Protein AF-A1WLW3-F1 (afdb_monomer)

Organism: Verminephrobacter eiseniae (strain EF01-2) (NCBI:txid391735)

InterPro domains:
  IPR007460 Ribonuclease toxin, BrnT, of type II toxin-antitoxin system [PF04365] (5-83)
  IPR038573 Ribonuclease toxin BrnT superfamily [G3DSA:3.10.450.530] (1-85)

pLDDT: mean 75.45, std 17.63, range [37.5, 91.19]

Solvent-accessible surface area (backbone atoms only — not comparable to full-atom values): 7042 Å² total; per-residue (Å²): 129,47,82,44,67,55,68,70,56,37,54,47,32,28,71,76,49,72,32,46,60,70,55,49,53,44,20,75,74,31,90,66,40,44,77,44,76,56,72,88,57,93,73,87,62,73,37,38,31,37,39,15,59,34,100,89,45,48,33,34,32,35,31,33,70,46,98,84,60,37,35,36,54,74,50,42,34,70,42,50,74,66,53,43,51,49,48,51,57,75,55,49,64,78,72,72,78,74,95,77,79,91,75,86,80,90,79,89,84,90,81,90,82,90,131

Nearest PDB structures (foldseek):
  7vd7-assembly1_A  TM=9.148E-01  e=1.358E-09  Salmonella enterica subsp. enterica serovar Typhimurium
  5w5y-assembly1_O  TM=5.604E-01  e=2.580E+00  Saccharomyces cerevisiae S288C
  1cl3-assembly1_A  TM=5.103E-01  e=2.280E+00  Homo sapiens
  6eu4-assembly1_C  TM=2.333E-01  e=6.950E+00  Acinetobacter phage vB_AbaP_AS12

Radius of gyration: 24.34 Å; Cα contacts (8 Å, |Δi|>4): 172; chains: 1; bounding box: 77×60×36 Å

Mean predicted aligned error: 12.03 Å

Secondary structure (DSSP, 8-state):
-EEEE-HHHHHHHHHHHS--HHHHHHGGG-TT-EEEE--SS--SS-EEEEEEEETTEEEEEEEEEETTTEEEEEEEEEPPHHHHHHHHHHT------------------------

Structure (mmCIF, N/CA/C/O backbone):
data_AF-A1WLW3-F1
#
_entry.id   AF-A1WLW3-F1
#
loop_
_atom_site.group_PDB
_atom_site.id
_atom_site.type_symbol
_atom_site.label_atom_id
_atom_site.label_alt_id
_atom_site.label_comp_id
_atom_site.label_asym_id
_atom_site.label_entity_id
_atom_site.label_seq_id
_atom_site.pdbx_PDB_ins_code
_atom_site.Cartn_x
_atom_site.Cartn_y
_atom_site.Cartn_z
_atom_site.occupancy
_atom_site.B_iso_or_equiv
_atom_site.auth_seq_id
_atom_site.auth_comp_id
_atom_site.auth_asym_id
_atom_site.auth_atom_id
_atom_site.pdbx_PDB_model_num
ATOM 1 N N . MET A 1 1 ? -7.451 -10.103 10.033 1.00 69.94 1 MET A N 1
ATOM 2 C CA . MET A 1 1 ? -7.122 -8.785 9.459 1.00 69.94 1 MET A CA 1
ATOM 3 C C . MET A 1 1 ? -8.416 -8.245 8.900 1.00 69.94 1 MET A C 1
ATOM 5 O O . MET A 1 1 ? -8.995 -8.903 8.045 1.00 69.94 1 MET A O 1
ATOM 9 N N . GLU A 1 2 ? -8.922 -7.155 9.463 1.00 82.69 2 GLU A N 1
ATOM 10 C CA . GLU A 1 2 ? -10.152 -6.524 8.985 1.00 82.69 2 GLU A CA 1
ATOM 11 C C . GLU A 1 2 ? -9.760 -5.341 8.107 1.00 82.69 2 GLU A C 1
ATOM 13 O O . GLU A 1 2 ? -8.951 -4.516 8.528 1.00 82.69 2 GLU A O 1
ATOM 18 N N . LEU A 1 3 ? -10.261 -5.302 6.875 1.00 86.44 3 LEU A N 1
ATOM 19 C CA . LEU A 1 3 ? -9.953 -4.241 5.924 1.00 86.44 3 LEU A CA 1
ATOM 20 C C . LEU A 1 3 ? -11.184 -3.352 5.777 1.00 86.44 3 LEU A C 1
ATOM 22 O O . LEU A 1 3 ? -12.253 -3.820 5.393 1.00 86.44 3 LEU A O 1
ATOM 26 N N . GLU A 1 4 ? -11.020 -2.072 6.084 1.00 88.75 4 GLU A N 1
ATOM 27 C CA . GLU A 1 4 ? -12.056 -1.055 5.950 1.00 88.75 4 GLU A CA 1
ATOM 28 C C . GLU A 1 4 ? -11.640 -0.046 4.881 1.00 88.75 4 GLU A C 1
ATOM 30 O O . GLU A 1 4 ? -10.490 0.389 4.804 1.00 88.75 4 GLU A O 1
ATOM 35 N N . TRP A 1 5 ? -12.584 0.386 4.059 1.00 89.94 5 TRP A N 1
ATOM 36 C CA . TRP A 1 5 ? -12.370 1.511 3.166 1.00 89.94 5 TRP A CA 1
ATOM 37 C C . TRP A 1 5 ? -13.675 2.238 2.893 1.00 89.94 5 TRP A C 1
ATOM 39 O O . TRP A 1 5 ? -14.765 1.678 2.976 1.00 89.94 5 TRP A O 1
ATOM 49 N N . ASP A 1 6 ? -13.556 3.516 2.550 1.00 88.00 6 ASP A N 1
ATOM 50 C CA . ASP A 1 6 ? -14.702 4.299 2.115 1.00 88.00 6 ASP A CA 1
ATOM 51 C C . ASP A 1 6 ? -15.030 3.952 0.657 1.00 88.00 6 ASP A C 1
ATOM 53 O O . ASP A 1 6 ? -14.174 4.081 -0.220 1.00 88.00 6 ASP A O 1
ATOM 57 N N . ALA A 1 7 ? -16.258 3.503 0.388 1.00 87.50 7 ALA A N 1
ATOM 58 C CA . ALA A 1 7 ? -16.680 3.101 -0.955 1.00 87.50 7 ALA A CA 1
ATOM 59 C C . ALA A 1 7 ? -16.628 4.264 -1.965 1.00 87.50 7 ALA A C 1
ATOM 61 O O . ALA A 1 7 ? -16.298 4.054 -3.133 1.00 87.50 7 ALA A O 1
ATOM 62 N N . GLY A 1 8 ? -16.884 5.498 -1.516 1.00 89.00 8 GLY A N 1
ATOM 63 C CA . GLY A 1 8 ? -16.752 6.697 -2.343 1.00 89.00 8 GLY A CA 1
ATOM 64 C C . GLY A 1 8 ? -15.298 6.958 -2.734 1.00 89.00 8 GLY A C 1
ATOM 65 O O . GLY A 1 8 ? -15.003 7.214 -3.902 1.00 89.00 8 GLY A O 1
ATOM 66 N N . LYS A 1 9 ? -14.365 6.814 -1.786 1.00 86.31 9 LYS A N 1
ATOM 67 C CA . LYS A 1 9 ? -12.925 6.873 -2.070 1.00 86.31 9 LYS A CA 1
ATOM 68 C C . LYS A 1 9 ? -12.460 5.722 -2.945 1.00 86.31 9 LYS A C 1
ATOM 70 O O . LYS A 1 9 ? -11.645 5.967 -3.822 1.00 86.31 9 LYS A O 1
ATOM 75 N N . ALA A 1 10 ? -12.967 4.509 -2.743 1.00 88.12 10 ALA A N 1
ATOM 76 C CA . ALA A 1 10 ? -12.610 3.353 -3.559 1.00 88.12 10 ALA A CA 1
ATOM 77 C C . ALA A 1 10 ? -12.975 3.587 -5.030 1.00 88.12 10 ALA A C 1
ATOM 79 O O . ALA A 1 10 ? -12.133 3.427 -5.913 1.00 88.12 10 ALA A O 1
ATOM 80 N N . ALA A 1 11 ? -14.202 4.054 -5.285 1.00 88.62 11 ALA A N 1
ATOM 81 C CA . ALA A 1 11 ? -14.661 4.391 -6.628 1.00 88.62 11 ALA A CA 1
ATOM 82 C C . ALA A 1 11 ? -13.836 5.529 -7.244 1.00 88.62 11 ALA A C 1
ATOM 84 O O . ALA A 1 11 ? -13.438 5.451 -8.407 1.00 88.62 11 ALA A O 1
ATOM 85 N N . ARG A 1 12 ? -13.527 6.570 -6.459 1.00 89.38 12 ARG A N 1
ATOM 86 C CA . ARG A 1 12 ? -12.720 7.695 -6.940 1.00 89.38 12 ARG A CA 1
ATOM 87 C C . ARG A 1 12 ? -11.280 7.282 -7.237 1.00 89.38 12 ARG A C 1
ATOM 89 O O . ARG A 1 12 ? -10.772 7.603 -8.298 1.00 89.38 12 ARG A O 1
ATOM 96 N N . ASN A 1 13 ? -10.663 6.490 -6.368 1.00 89.00 13 ASN A N 1
ATOM 97 C CA . ASN A 1 13 ? -9.319 5.953 -6.555 1.00 89.00 13 ASN A CA 1
ATOM 98 C C . ASN A 1 13 ? -9.234 5.060 -7.801 1.00 89.00 13 ASN A C 1
ATOM 100 O O . ASN A 1 13 ? -8.283 5.159 -8.573 1.00 89.00 13 ASN A O 1
ATOM 104 N N . LEU A 1 14 ? -10.249 4.225 -8.033 1.00 88.31 14 LEU A N 1
ATOM 105 C CA . LEU A 1 14 ? -10.336 3.420 -9.246 1.00 88.31 14 LEU A CA 1
ATOM 106 C C . LEU A 1 14 ? -10.442 4.301 -10.497 1.00 88.31 14 LEU A C 1
ATOM 108 O O . LEU A 1 14 ? -9.800 4.007 -11.500 1.00 88.31 14 LEU A O 1
ATOM 112 N N . ASN A 1 15 ? -11.198 5.397 -10.436 1.00 89.06 15 ASN A N 1
ATOM 113 C CA . ASN A 1 15 ? -11.334 6.328 -11.553 1.00 89.06 15 ASN A CA 1
ATOM 114 C C . ASN A 1 15 ? -10.053 7.148 -11.810 1.00 89.06 15 ASN A C 1
ATOM 116 O O . ASN A 1 15 ? -9.628 7.271 -12.954 1.00 89.06 15 ASN A O 1
ATOM 120 N N . GLU A 1 16 ? -9.417 7.662 -10.755 1.00 87.38 16 GLU A N 1
ATOM 121 C CA . GLU A 1 16 ? -8.233 8.528 -10.836 1.00 87.38 16 GLU A CA 1
ATOM 122 C C . GLU A 1 16 ? -6.940 7.743 -11.116 1.00 87.38 16 GLU A C 1
ATOM 124 O O . GLU A 1 16 ? -6.063 8.208 -11.845 1.00 87.38 16 GLU A O 1
ATOM 129 N N . HIS A 1 17 ? -6.796 6.550 -10.535 1.00 83.31 17 HIS A N 1
ATOM 130 C CA . HIS A 1 17 ? -5.545 5.785 -10.546 1.00 83.31 17 HIS A CA 1
ATOM 131 C C . HIS A 1 17 ? -5.649 4.423 -11.240 1.00 83.31 17 HIS A C 1
ATOM 133 O O . HIS A 1 17 ? -4.618 3.797 -11.506 1.00 83.31 17 HIS A O 1
ATOM 139 N N . GLY A 1 18 ? -6.860 3.953 -11.556 1.00 84.38 18 GLY A N 1
ATOM 140 C CA . GLY A 1 18 ? -7.067 2.653 -12.197 1.00 84.38 18 GLY A CA 1
ATOM 141 C C . GLY A 1 18 ? -6.690 1.474 -11.303 1.00 84.38 18 GLY A C 1
ATOM 142 O O . GLY A 1 18 ? -6.226 0.458 -11.814 1.00 84.38 18 GLY A O 1
ATOM 143 N N . VAL A 1 19 ? -6.805 1.635 -9.981 1.00 86.44 19 VAL A N 1
ATOM 144 C CA . VAL A 1 19 ? -6.500 0.603 -8.981 1.00 86.44 19 VAL A CA 1
ATOM 145 C C . VAL A 1 19 ? -7.684 0.487 -8.033 1.00 86.44 19 VAL A C 1
ATOM 147 O O . VAL A 1 19 ? -8.087 1.485 -7.427 1.00 86.44 19 VAL A O 1
ATOM 150 N N . SER A 1 20 ? -8.243 -0.716 -7.904 1.00 88.06 20 SER A N 1
ATOM 151 C CA . SER A 1 20 ? -9.286 -0.974 -6.917 1.00 88.06 20 SER A CA 1
ATOM 152 C C . SER A 1 20 ? -8.663 -1.205 -5.539 1.00 88.06 20 SER A C 1
ATOM 154 O O . SER A 1 20 ? -7.515 -1.635 -5.412 1.00 88.06 20 SER A O 1
ATOM 156 N N . PHE A 1 21 ? -9.410 -0.914 -4.477 1.00 88.00 21 PHE A N 1
ATOM 157 C CA . PHE A 1 21 ? -8.956 -1.249 -3.125 1.00 88.00 21 PHE A CA 1
ATOM 158 C C . PHE A 1 21 ? -8.934 -2.758 -2.864 1.00 88.00 21 PHE A C 1
ATOM 160 O O . PHE A 1 21 ? -8.174 -3.213 -2.016 1.00 88.00 21 PHE A O 1
ATOM 167 N N . GLU A 1 22 ? -9.686 -3.533 -3.641 1.00 87.44 22 GLU A N 1
ATOM 168 C CA . GLU A 1 22 ? -9.617 -4.994 -3.641 1.00 87.44 22 GLU A CA 1
ATOM 169 C C . GLU A 1 22 ? -8.266 -5.475 -4.193 1.00 87.44 22 GLU A C 1
ATOM 171 O O . GLU A 1 22 ? -7.589 -6.268 -3.542 1.00 87.44 22 GLU A O 1
ATOM 176 N N . ASP A 1 23 ? -7.800 -4.913 -5.316 1.00 87.44 23 ASP A N 1
ATOM 177 C CA . ASP A 1 23 ? -6.450 -5.171 -5.846 1.00 87.44 23 ASP A CA 1
ATOM 178 C C . ASP A 1 23 ? -5.373 -4.720 -4.858 1.00 87.44 23 ASP A C 1
ATOM 180 O O . ASP A 1 23 ? -4.369 -5.397 -4.638 1.00 87.44 23 ASP A O 1
ATOM 184 N N . ALA A 1 24 ? -5.584 -3.552 -4.248 1.00 87.50 24 ALA A N 1
ATOM 185 C CA . ALA A 1 24 ? -4.690 -3.020 -3.236 1.00 87.50 24 ALA A CA 1
ATOM 186 C C . ALA A 1 24 ? -4.610 -3.948 -2.020 1.00 87.50 24 ALA A C 1
ATOM 188 O O . ALA A 1 24 ? -3.547 -4.058 -1.429 1.00 87.50 24 ALA A O 1
ATOM 189 N N . ALA A 1 25 ? -5.686 -4.653 -1.660 1.00 88.88 25 ALA A N 1
ATOM 190 C CA . ALA A 1 25 ? -5.665 -5.622 -0.573 1.00 88.88 25 ALA A CA 1
ATOM 191 C C . ALA A 1 25 ? -4.777 -6.840 -0.889 1.00 88.88 25 ALA A C 1
ATOM 193 O O . ALA A 1 25 ? -4.201 -7.440 0.020 1.00 88.88 25 ALA A O 1
ATOM 194 N N . LEU A 1 26 ? -4.609 -7.191 -2.168 1.00 88.12 26 LEU A N 1
ATOM 195 C CA . LEU A 1 26 ? -3.772 -8.322 -2.576 1.00 88.12 26 LEU A CA 1
ATOM 196 C C . LEU A 1 26 ? -2.292 -8.113 -2.248 1.00 88.12 26 LEU A C 1
ATOM 198 O O . LEU A 1 26 ? -1.594 -9.088 -1.982 1.00 88.12 26 LEU A O 1
ATOM 202 N N . VAL A 1 27 ? -1.818 -6.864 -2.178 1.00 88.25 27 VAL A N 1
ATOM 203 C CA . VAL A 1 27 ? -0.419 -6.577 -1.809 1.00 88.25 27 VAL A CA 1
ATOM 204 C C . VAL A 1 27 ? -0.079 -7.055 -0.397 1.00 88.25 27 VAL A C 1
ATOM 206 O O . VAL A 1 27 ? 1.075 -7.354 -0.117 1.00 88.25 27 VAL A O 1
ATOM 209 N N . PHE A 1 28 ? -1.067 -7.162 0.498 1.00 85.69 28 PHE A N 1
ATOM 210 C CA . PHE A 1 28 ? -0.846 -7.669 1.853 1.00 85.69 28 PHE A CA 1
ATOM 211 C C . PHE A 1 28 ? -0.574 -9.178 1.865 1.00 85.69 28 PHE A C 1
ATOM 213 O O . PHE A 1 28 ? 0.073 -9.672 2.787 1.00 85.69 28 PHE A O 1
ATOM 220 N N . TYR A 1 29 ? -1.016 -9.900 0.831 1.00 84.69 29 TYR A N 1
ATOM 221 C CA . TYR A 1 29 ? -0.745 -11.327 0.649 1.00 84.69 29 TYR A CA 1
ATOM 222 C C . TYR A 1 29 ? 0.597 -11.591 -0.045 1.00 84.69 29 TYR A C 1
ATOM 224 O O . TYR A 1 29 ? 1.061 -12.730 -0.050 1.00 84.69 29 TYR A O 1
ATOM 232 N N . ASP A 1 30 ? 1.238 -10.560 -0.602 1.00 82.75 30 ASP A N 1
ATOM 233 C CA . ASP A 1 30 ? 2.564 -10.677 -1.199 1.00 82.75 30 ASP A CA 1
ATOM 234 C C . ASP A 1 30 ? 3.633 -10.824 -0.094 1.00 82.75 30 ASP A C 1
ATOM 236 O O . ASP A 1 30 ? 3.769 -9.937 0.758 1.00 82.75 30 ASP A O 1
ATOM 240 N N . PRO A 1 31 ? 4.416 -11.922 -0.075 1.00 80.00 31 PRO A N 1
ATOM 241 C CA . PRO A 1 31 ? 5.490 -12.106 0.903 1.00 80.00 31 PRO A CA 1
ATOM 242 C C . PRO A 1 31 ? 6.663 -11.148 0.663 1.00 80.00 31 PRO A C 1
ATOM 244 O O . PRO A 1 31 ? 7.447 -10.903 1.576 1.00 80.00 31 PRO A O 1
ATOM 247 N N . GLY A 1 32 ? 6.779 -10.608 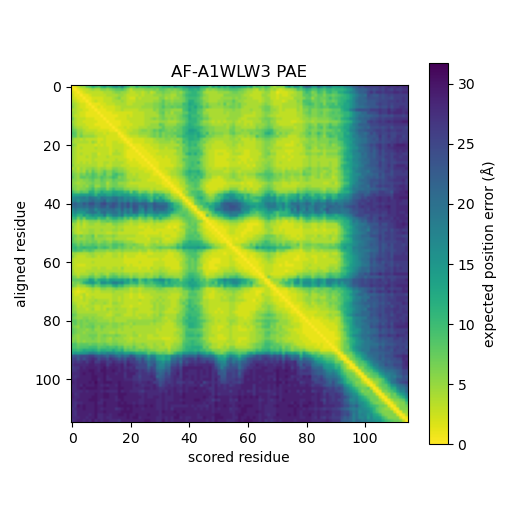-0.553 1.00 82.00 32 GLY A N 1
ATOM 248 C CA . GLY A 1 32 ? 7.793 -9.635 -0.942 1.00 82.00 32 GLY A CA 1
ATOM 249 C C . GLY A 1 32 ? 7.424 -8.182 -0.654 1.00 82.00 32 GLY A C 1
ATOM 250 O O . GLY A 1 32 ? 8.156 -7.274 -1.059 1.00 82.00 32 GLY A O 1
ATOM 251 N N . ARG A 1 33 ? 6.284 -7.919 -0.008 1.00 88.50 33 ARG A N 1
ATOM 252 C CA . ARG A 1 33 ? 5.831 -6.545 0.211 1.00 88.50 33 ARG A CA 1
ATOM 253 C C . ARG A 1 33 ? 6.827 -5.769 1.072 1.00 88.50 33 ARG A C 1
ATOM 255 O O . ARG A 1 33 ? 7.361 -6.268 2.060 1.00 88.50 33 ARG A O 1
ATOM 262 N N . ILE A 1 34 ? 7.044 -4.514 0.709 1.00 87.50 34 ILE A N 1
ATOM 263 C CA . ILE A 1 34 ? 7.820 -3.561 1.495 1.00 87.50 34 ILE A CA 1
ATOM 264 C C . ILE A 1 34 ? 6.832 -2.702 2.261 1.00 87.50 34 ILE A C 1
ATOM 266 O O . ILE A 1 34 ? 5.964 -2.081 1.657 1.00 87.50 34 ILE A O 1
ATOM 270 N N . GLU A 1 35 ? 6.975 -2.630 3.574 1.00 87.94 35 GLU A N 1
ATOM 271 C CA . GLU A 1 35 ? 6.177 -1.752 4.425 1.00 87.94 35 GLU A CA 1
ATOM 272 C C . GLU A 1 35 ? 7.050 -0.570 4.859 1.00 87.94 35 GLU A C 1
ATOM 274 O O . GLU A 1 35 ? 8.195 -0.745 5.274 1.00 87.94 35 GLU A O 1
ATOM 279 N N . ALA A 1 36 ? 6.533 0.643 4.707 1.00 82.81 36 ALA A N 1
ATOM 280 C CA . ALA A 1 36 ? 7.212 1.891 5.008 1.00 82.81 36 ALA A CA 1
ATOM 281 C C . ALA A 1 36 ? 6.287 2.772 5.850 1.00 82.81 36 ALA A C 1
ATOM 283 O O . ALA A 1 36 ? 5.140 3.006 5.482 1.00 82.81 36 ALA A O 1
ATOM 284 N N . CYS A 1 37 ? 6.781 3.274 6.979 1.00 76.44 37 CYS A N 1
ATOM 285 C CA . CYS A 1 37 ? 6.034 4.237 7.778 1.00 76.44 37 CYS A CA 1
ATOM 286 C C . CYS A 1 37 ? 6.127 5.618 7.111 1.00 76.44 37 CYS A C 1
ATOM 288 O O . CYS A 1 37 ? 7.226 6.153 6.942 1.00 76.44 37 CYS A O 1
ATOM 290 N N . ASP A 1 38 ? 4.985 6.182 6.711 1.00 67.69 38 ASP A N 1
ATOM 291 C CA . ASP A 1 38 ? 4.903 7.540 6.169 1.00 67.69 38 ASP A CA 1
ATOM 292 C C . ASP A 1 38 ? 4.699 8.520 7.331 1.00 67.69 38 ASP A C 1
ATOM 294 O O . ASP A 1 38 ? 3.639 9.113 7.520 1.00 67.69 38 ASP A O 1
ATOM 298 N N . GLY A 1 39 ? 5.733 8.636 8.167 1.00 58.41 39 GLY A N 1
ATOM 299 C CA . GLY A 1 39 ? 5.774 9.534 9.325 1.00 58.41 39 GLY A CA 1
ATOM 300 C C . GLY A 1 39 ? 6.139 10.974 8.961 1.00 58.41 39 GLY A C 1
ATOM 301 O O . GLY A 1 39 ? 6.697 11.687 9.790 1.00 58.41 39 GLY A O 1
ATOM 302 N N . ARG A 1 40 ? 5.919 11.399 7.707 1.00 55.78 40 ARG A N 1
ATOM 303 C CA . ARG A 1 40 ? 6.350 12.724 7.226 1.00 55.78 40 ARG A CA 1
ATOM 304 C C . ARG A 1 40 ? 5.618 13.887 7.884 1.00 55.78 40 ARG A C 1
ATOM 306 O O . ARG A 1 40 ? 6.111 15.008 7.810 1.00 55.78 40 ARG A O 1
ATOM 313 N N . GLU A 1 41 ? 4.485 13.637 8.525 1.00 49.53 41 GLU A N 1
ATOM 314 C CA . GLU A 1 41 ? 3.686 14.661 9.185 1.00 49.53 41 GLU A CA 1
ATOM 315 C C . GLU A 1 41 ? 3.025 14.088 10.440 1.00 49.53 41 GLU A C 1
ATOM 317 O O . GLU A 1 41 ? 2.464 12.989 10.417 1.00 49.53 41 GLU A O 1
ATOM 322 N N . ASP A 1 42 ? 3.090 14.849 11.534 1.00 50.62 42 ASP A N 1
ATOM 323 C CA . ASP A 1 42 ? 2.472 14.523 12.820 1.00 50.62 42 ASP A CA 1
ATOM 324 C C . ASP A 1 42 ? 0.950 14.735 12.717 1.00 50.62 42 ASP A C 1
ATOM 326 O O . ASP A 1 42 ? 0.382 15.728 13.162 1.00 50.62 42 ASP A O 1
ATOM 330 N N . TYR A 1 43 ? 0.276 13.822 12.016 1.00 54.75 43 TYR A N 1
ATOM 331 C CA . TYR A 1 43 ? -1.177 13.845 11.819 1.00 54.75 43 TYR A CA 1
ATOM 332 C C . TYR A 1 43 ? -1.954 13.278 13.023 1.00 54.75 43 TYR A C 1
ATOM 334 O O . TYR A 1 43 ? -3.173 13.139 12.948 1.00 54.75 43 TYR A O 1
ATOM 342 N N . GLY A 1 44 ? -1.271 12.920 14.116 1.00 58.06 44 GLY A N 1
ATOM 343 C CA . GLY A 1 44 ? -1.855 12.273 15.298 1.00 58.06 44 GLY A CA 1
ATOM 344 C C . GLY A 1 44 ? -2.192 10.781 15.133 1.00 58.06 44 GLY A C 1
ATOM 345 O O . GLY A 1 44 ? -2.577 10.142 16.110 1.00 58.06 44 GLY A O 1
ATOM 346 N N . GLU A 1 45 ? -2.029 10.210 13.933 1.00 64.50 45 GLU A N 1
ATOM 347 C CA . GLU A 1 45 ? -2.279 8.796 13.614 1.00 64.50 45 GLU A CA 1
ATOM 348 C C . GLU A 1 45 ? -1.134 8.223 12.756 1.00 64.50 45 GLU A C 1
ATOM 350 O O . GLU A 1 45 ? -0.738 8.840 11.764 1.00 64.50 45 GLU A O 1
ATOM 355 N N . ASP A 1 46 ? -0.636 7.025 13.092 1.00 73.69 46 ASP A N 1
ATOM 356 C CA . ASP A 1 46 ? 0.372 6.315 12.293 1.00 73.69 46 ASP A CA 1
ATOM 357 C C . ASP A 1 46 ? -0.180 5.954 10.901 1.00 73.69 46 ASP A C 1
ATOM 359 O O . ASP A 1 46 ? -1.138 5.176 10.752 1.00 73.69 46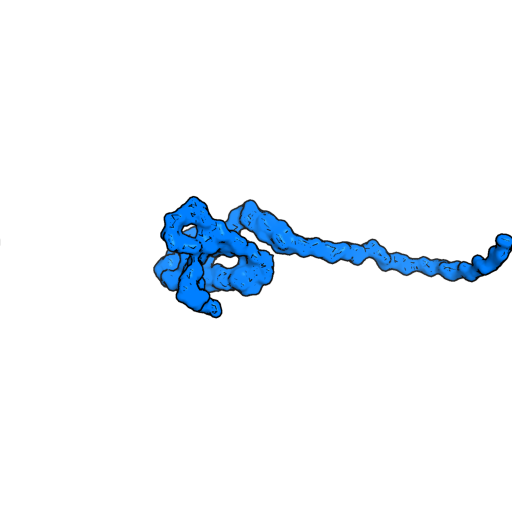 ASP A O 1
ATOM 363 N N . ARG A 1 47 ? 0.446 6.514 9.860 1.00 83.75 47 ARG A N 1
ATOM 364 C CA . ARG A 1 47 ? 0.183 6.176 8.458 1.00 83.75 47 ARG A CA 1
ATOM 365 C C . ARG A 1 47 ? 1.259 5.241 7.937 1.00 83.75 47 ARG A C 1
ATOM 367 O O . ARG A 1 47 ? 2.455 5.507 8.021 1.00 83.75 47 ARG A O 1
ATOM 374 N N . TRP A 1 48 ? 0.800 4.159 7.339 1.00 87.00 48 TRP A N 1
ATOM 375 C CA . TRP A 1 48 ? 1.634 3.121 6.773 1.00 87.00 48 TRP A CA 1
ATOM 376 C C . TRP A 1 48 ? 1.440 3.097 5.267 1.00 87.00 48 TRP A C 1
ATOM 378 O O . TRP A 1 48 ? 0.329 3.212 4.754 1.00 87.00 48 TRP A O 1
ATOM 388 N N . ALA A 1 49 ? 2.532 2.936 4.546 1.00 89.19 49 ALA A N 1
ATOM 389 C CA . ALA A 1 49 ? 2.532 2.669 3.129 1.00 89.19 49 ALA A CA 1
ATOM 390 C C . ALA A 1 49 ? 3.089 1.271 2.891 1.00 89.19 49 ALA A C 1
ATOM 392 O O . ALA A 1 49 ? 4.052 0.853 3.528 1.00 89.19 49 ALA A O 1
ATOM 393 N N . THR A 1 50 ? 2.511 0.540 1.951 1.00 89.94 50 THR A N 1
ATOM 394 C CA . THR A 1 50 ? 3.048 -0.736 1.502 1.00 89.94 50 THR A CA 1
ATOM 395 C C . THR A 1 50 ? 3.210 -0.750 -0.007 1.00 89.94 50 THR A C 1
ATOM 397 O O . THR A 1 50 ? 2.377 -0.236 -0.756 1.00 89.94 50 THR A O 1
ATOM 400 N N . ILE A 1 51 ? 4.329 -1.309 -0.448 1.00 90.94 51 ILE A N 1
ATOM 401 C CA . ILE A 1 51 ? 4.675 -1.516 -1.843 1.00 90.94 51 ILE A CA 1
ATOM 402 C C . ILE A 1 51 ? 4.698 -3.017 -2.063 1.00 90.94 51 ILE A C 1
ATOM 404 O O . ILE A 1 51 ? 5.576 -3.701 -1.542 1.00 90.94 51 ILE A O 1
ATOM 408 N N . GLY A 1 52 ? 3.755 -3.525 -2.842 1.00 88.56 52 GLY A N 1
ATOM 409 C CA . GLY A 1 52 ? 3.664 -4.950 -3.131 1.00 88.56 52 GLY A CA 1
ATOM 410 C C . GLY A 1 52 ? 3.305 -5.209 -4.579 1.00 88.56 52 GLY A C 1
ATOM 411 O O . GLY A 1 52 ? 2.856 -4.315 -5.303 1.00 88.56 52 GLY A O 1
ATOM 412 N N . PHE A 1 53 ? 3.530 -6.439 -5.018 1.00 86.75 53 PHE A N 1
ATOM 413 C CA . PHE A 1 53 ? 3.100 -6.879 -6.335 1.00 86.75 53 PHE A CA 1
ATOM 414 C C . PHE A 1 53 ? 1.684 -7.451 -6.255 1.00 86.75 53 PHE A C 1
ATOM 416 O O . PHE A 1 53 ? 1.417 -8.354 -5.470 1.00 86.75 53 PHE A O 1
ATOM 423 N N . ALA A 1 54 ? 0.778 -6.929 -7.078 1.00 86.56 54 ALA A N 1
ATOM 424 C CA . ALA A 1 54 ? -0.590 -7.418 -7.190 1.00 86.56 54 ALA A CA 1
ATOM 425 C C . ALA A 1 54 ? -0.959 -7.586 -8.664 1.00 86.56 54 ALA A C 1
ATOM 427 O O . ALA A 1 54 ? -0.661 -6.723 -9.497 1.00 86.56 54 ALA A O 1
ATOM 428 N N . HIS A 1 55 ? -1.609 -8.708 -8.981 1.00 79.38 55 HIS A N 1
ATOM 429 C CA . HIS A 1 55 ? -1.904 -9.161 -10.342 1.00 79.38 55 HIS A CA 1
ATOM 430 C C . HIS A 1 55 ? -0.666 -9.213 -11.249 1.00 79.38 55 HIS A C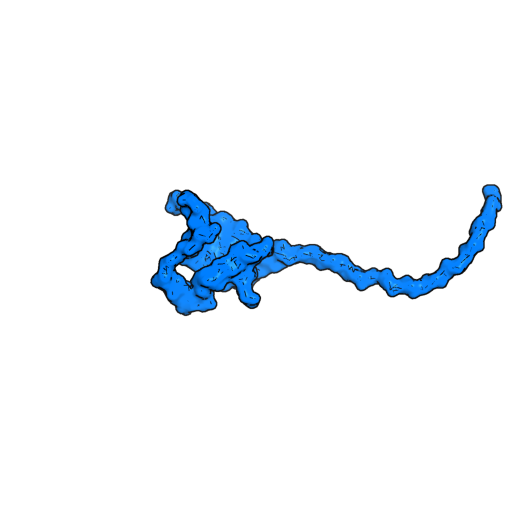 1
ATOM 432 O O . HIS A 1 55 ? -0.027 -10.251 -11.393 1.00 79.38 55 HIS A O 1
ATOM 438 N N . SER A 1 56 ? -0.343 -8.092 -11.883 1.00 79.81 56 SER A N 1
ATOM 439 C CA . SER A 1 56 ? 0.732 -7.946 -12.863 1.00 79.81 56 SER A CA 1
ATOM 440 C C . SER A 1 56 ? 1.477 -6.609 -12.739 1.00 79.81 56 SER A C 1
ATOM 442 O O . SER A 1 56 ? 2.300 -6.265 -13.593 1.00 79.81 56 SER A O 1
ATOM 444 N N . ALA A 1 57 ? 1.232 -5.846 -11.669 1.00 85.25 57 ALA A N 1
ATOM 445 C CA . ALA A 1 57 ? 1.863 -4.556 -11.422 1.00 85.25 57 ALA A CA 1
ATOM 446 C C . ALA A 1 57 ? 2.289 -4.392 -9.957 1.00 85.25 57 ALA A C 1
ATOM 448 O O . ALA A 1 57 ? 1.718 -4.977 -9.044 1.00 85.25 57 ALA A O 1
ATOM 449 N N . VAL A 1 58 ? 3.302 -3.552 -9.736 1.00 88.94 58 VAL A N 1
ATOM 450 C CA . VAL A 1 58 ? 3.665 -3.118 -8.382 1.00 88.94 58 VAL A CA 1
ATOM 451 C C . VAL A 1 58 ? 2.744 -1.964 -8.006 1.00 88.94 58 VAL A C 1
ATOM 453 O O . VAL A 1 58 ? 2.672 -0.960 -8.728 1.00 88.94 58 VAL A O 1
ATOM 456 N N . LEU A 1 59 ? 2.048 -2.114 -6.891 1.00 91.19 59 LEU A N 1
ATOM 457 C CA . LEU A 1 59 ? 1.139 -1.125 -6.340 1.00 91.19 59 LEU A CA 1
ATOM 458 C C . LEU A 1 59 ? 1.750 -0.500 -5.088 1.00 91.19 59 LEU A C 1
ATOM 460 O O . LEU A 1 59 ? 2.516 -1.131 -4.365 1.00 91.19 59 LEU A O 1
ATOM 464 N N . TYR A 1 60 ? 1.397 0.757 -4.865 1.00 90.19 60 TYR A N 1
ATOM 465 C CA . TYR A 1 60 ? 1.720 1.540 -3.687 1.00 90.19 60 TYR A CA 1
ATOM 466 C C . TYR A 1 60 ? 0.411 1.857 -2.968 1.00 90.19 60 TYR A C 1
ATOM 468 O O . TYR A 1 60 ? -0.452 2.544 -3.522 1.00 90.19 60 TYR A O 1
ATOM 476 N N . VAL A 1 61 ? 0.251 1.341 -1.756 1.00 90.75 61 VAL A N 1
ATOM 477 C CA . VAL A 1 61 ? -0.994 1.404 -0.987 1.00 90.75 61 VAL A CA 1
ATOM 478 C C . VAL A 1 61 ? -0.729 2.105 0.330 1.00 90.75 61 VAL A C 1
ATOM 480 O O . VAL A 1 61 ? 0.152 1.698 1.077 1.00 90.75 61 VAL A O 1
ATOM 483 N N . VAL A 1 62 ? -1.502 3.143 0.626 1.00 89.81 62 VAL A N 1
ATOM 484 C CA . VAL A 1 62 ? -1.436 3.881 1.888 1.00 89.81 62 VAL A CA 1
ATOM 485 C C . VAL A 1 62 ? -2.626 3.498 2.747 1.00 89.81 62 VAL A C 1
ATOM 487 O O . VAL A 1 62 ? -3.780 3.561 2.311 1.00 89.81 62 VAL A O 1
ATOM 490 N N . TYR A 1 63 ? -2.344 3.127 3.984 1.00 90.00 63 TYR A N 1
ATOM 491 C CA . TYR A 1 63 ? -3.321 2.691 4.959 1.00 90.00 63 TYR A CA 1
ATOM 492 C C . TYR A 1 63 ? -2.983 3.218 6.355 1.00 90.00 63 TYR A C 1
ATOM 494 O O . TYR A 1 63 ? -1.892 3.710 6.629 1.00 90.00 63 TYR A O 1
AT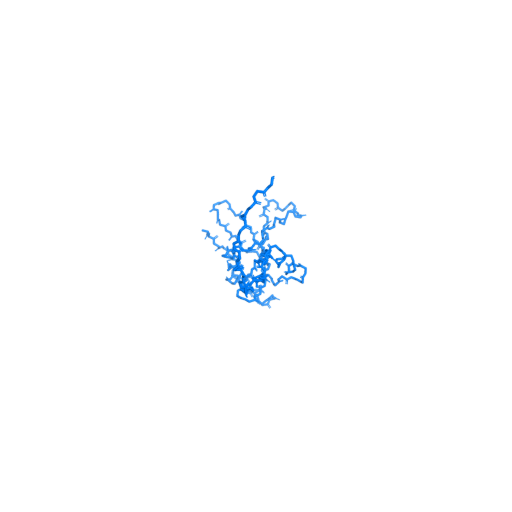OM 502 N N . THR A 1 64 ? -3.947 3.130 7.259 1.00 87.94 64 THR A N 1
ATOM 503 C CA . THR A 1 64 ? -3.731 3.382 8.685 1.00 87.94 64 THR A CA 1
ATOM 504 C C . THR A 1 64 ? -4.231 2.195 9.490 1.00 87.94 64 THR A C 1
ATOM 506 O O . THR A 1 64 ? -5.166 1.503 9.076 1.00 87.94 64 THR A O 1
ATOM 509 N N . VAL A 1 65 ? -3.585 1.930 10.621 1.00 85.38 65 VAL A N 1
ATOM 510 C CA . VAL A 1 65 ? -3.926 0.816 11.507 1.00 85.38 65 VAL A CA 1
ATOM 511 C C . VAL A 1 65 ? -4.614 1.381 12.739 1.00 85.38 65 VAL A C 1
ATOM 513 O O . VAL A 1 65 ? -4.025 2.154 13.491 1.00 85.38 65 VAL A O 1
ATOM 516 N N . ARG A 1 66 ? -5.868 0.986 12.966 1.00 81.19 66 ARG A N 1
ATOM 517 C CA . ARG A 1 66 ? -6.624 1.367 14.164 1.00 81.19 66 ARG A CA 1
ATOM 518 C C . ARG A 1 66 ? -6.448 0.342 15.283 1.00 81.19 66 ARG A C 1
ATOM 520 O O . ARG A 1 66 ? -6.084 -0.814 15.052 1.00 81.19 66 ARG A O 1
ATOM 527 N N . ARG A 1 67 ? -6.724 0.772 16.522 1.00 69.81 67 ARG A N 1
ATOM 528 C CA . ARG A 1 67 ? -6.711 -0.101 17.709 1.00 69.81 67 ARG A CA 1
ATOM 529 C C . ARG A 1 67 ? -7.662 -1.281 17.474 1.00 69.81 67 ARG A C 1
ATOM 531 O O . ARG A 1 67 ? -8.865 -1.069 17.396 1.00 69.81 67 ARG A O 1
ATOM 538 N N . GLY A 1 68 ? -7.110 -2.492 17.343 1.00 68.88 68 GLY A N 1
ATOM 539 C CA . GLY A 1 68 ? -7.877 -3.713 17.046 1.00 68.88 68 GLY A CA 1
ATOM 540 C C . GLY A 1 68 ? -7.507 -4.457 15.755 1.00 68.88 68 GLY A C 1
ATOM 541 O O . GLY A 1 68 ? -8.214 -5.387 15.396 1.00 68.88 68 GLY A O 1
ATOM 542 N N . GLN A 1 69 ? -6.408 -4.104 15.070 1.00 76.00 69 GLN A N 1
ATOM 543 C CA . GLN A 1 69 ? -5.969 -4.748 13.809 1.00 76.00 69 GLN A CA 1
ATOM 544 C C . GLN A 1 69 ? -6.902 -4.501 12.606 1.00 76.00 69 GLN A C 1
ATOM 546 O O . GLN A 1 69 ? -6.855 -5.240 11.615 1.00 76.00 69 GLN A O 1
ATOM 551 N N . THR A 1 70 ? -7.719 -3.448 12.680 1.00 86.25 70 THR A N 1
ATOM 552 C CA . THR A 1 70 ? -8.492 -2.935 11.546 1.00 86.25 70 THR A CA 1
ATOM 553 C C . THR A 1 70 ? -7.597 -2.020 10.716 1.00 86.25 70 THR A C 1
ATOM 555 O O . THR A 1 70 ? -7.080 -1.011 11.205 1.00 86.25 70 THR A O 1
ATOM 558 N N . ILE A 1 71 ? -7.393 -2.391 9.457 1.00 88.12 71 ILE A N 1
ATOM 559 C CA . ILE A 1 71 ? -6.599 -1.663 8.475 1.00 88.12 71 ILE A CA 1
ATOM 560 C C . ILE A 1 71 ? -7.559 -0.844 7.625 1.00 88.12 71 ILE A C 1
ATOM 562 O O . ILE A 1 71 ? -8.397 -1.401 6.921 1.00 88.12 71 ILE A O 1
ATOM 566 N N . ARG A 1 72 ? -7.425 0.482 7.663 1.00 88.75 72 ARG A N 1
ATOM 567 C CA . ARG A 1 72 ? -8.226 1.377 6.832 1.00 88.75 72 ARG A CA 1
ATOM 568 C C . ARG A 1 72 ? -7.425 1.843 5.625 1.00 88.75 72 ARG A C 1
ATOM 570 O O . ARG A 1 72 ? -6.444 2.569 5.791 1.00 88.75 72 ARG A O 1
ATOM 577 N N . LEU A 1 73 ? -7.844 1.459 4.420 1.00 89.25 73 LEU A N 1
ATOM 578 C CA . LEU A 1 73 ? -7.191 1.892 3.184 1.00 89.25 73 LEU A CA 1
ATOM 579 C C . LEU A 1 73 ? -7.570 3.348 2.891 1.00 89.25 73 LEU A C 1
ATOM 581 O O . LEU A 1 73 ? -8.739 3.740 2.949 1.00 89.25 73 LEU A O 1
ATOM 585 N N . ILE A 1 74 ? -6.557 4.161 2.597 1.00 86.56 74 ILE A N 1
ATOM 586 C CA . ILE A 1 74 ? -6.698 5.599 2.350 1.00 86.56 74 ILE A CA 1
ATOM 587 C C . ILE A 1 74 ? -6.563 5.888 0.856 1.00 86.56 74 ILE A C 1
ATOM 589 O O . ILE A 1 74 ? -7.399 6.608 0.304 1.00 86.56 74 ILE A O 1
ATOM 593 N N . SER A 1 75 ? -5.526 5.345 0.214 1.00 86.06 75 SER A N 1
ATOM 594 C CA . SER A 1 75 ? -5.271 5.495 -1.221 1.00 86.06 75 SER A CA 1
ATOM 595 C C . SER A 1 75 ? -4.465 4.322 -1.773 1.00 86.06 75 SER A C 1
ATOM 597 O O . SER A 1 75 ? -3.714 3.665 -1.053 1.00 86.06 75 SER A O 1
ATOM 599 N N . ALA A 1 76 ? -4.615 4.061 -3.069 1.00 89.88 76 ALA A N 1
ATOM 600 C CA . ALA A 1 76 ? -3.847 3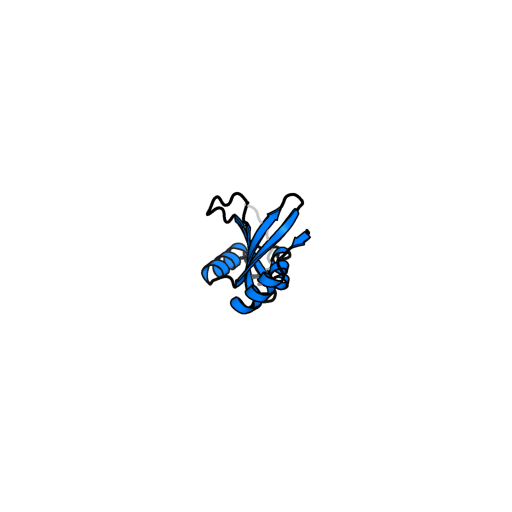.048 -3.775 1.00 89.88 76 ALA A CA 1
ATOM 601 C C . ALA A 1 76 ? -3.505 3.544 -5.177 1.00 89.88 76 ALA A C 1
ATOM 603 O O . ALA A 1 76 ? -4.374 3.960 -5.940 1.00 89.88 76 ALA A O 1
ATOM 604 N N . ARG A 1 77 ? -2.233 3.482 -5.549 1.00 90.00 77 ARG A N 1
ATOM 605 C CA . ARG A 1 77 ? -1.771 3.890 -6.875 1.00 90.00 77 ARG A CA 1
ATOM 606 C C . ARG A 1 77 ? -0.768 2.897 -7.427 1.00 90.00 77 ARG A C 1
ATOM 608 O O . ARG A 1 77 ? -0.217 2.073 -6.704 1.00 90.00 77 ARG A O 1
ATOM 615 N N . LYS A 1 78 ? -0.485 2.998 -8.721 1.00 88.75 78 LYS A N 1
ATOM 616 C CA . LYS A 1 78 ? 0.655 2.288 -9.305 1.00 88.75 78 LYS A CA 1
ATOM 617 C C . LYS A 1 78 ? 1.951 2.873 -8.746 1.00 88.75 78 LYS A C 1
ATOM 619 O O . LYS A 1 78 ? 2.089 4.092 -8.625 1.00 88.75 78 LYS A O 1
ATOM 624 N N . ALA A 1 79 ? 2.887 1.994 -8.409 1.00 87.50 79 ALA A N 1
ATOM 625 C CA . ALA A 1 79 ? 4.216 2.402 -7.989 1.00 87.50 79 ALA A CA 1
ATOM 626 C C . ALA A 1 79 ? 4.957 3.074 -9.160 1.00 87.50 79 ALA A C 1
ATOM 628 O O . ALA A 1 79 ? 4.908 2.609 -10.305 1.00 87.50 79 ALA A O 1
ATOM 629 N N . ASN A 1 80 ? 5.665 4.158 -8.860 1.00 87.69 80 ASN A N 1
ATOM 630 C CA . ASN A 1 80 ? 6.513 4.894 -9.790 1.00 87.69 80 ASN A CA 1
ATOM 631 C C . ASN A 1 80 ? 7.747 4.070 -10.185 1.00 87.69 80 ASN A C 1
ATOM 633 O O . ASN A 1 80 ? 8.015 3.003 -9.630 1.00 87.69 80 ASN A O 1
ATOM 637 N N . ALA A 1 81 ? 8.520 4.559 -11.158 1.00 86.25 81 ALA A N 1
ATOM 638 C CA . ALA A 1 81 ? 9.718 3.868 -11.637 1.00 86.25 81 ALA A CA 1
ATOM 639 C C . ALA A 1 81 ? 10.718 3.566 -10.504 1.00 86.25 81 ALA A C 1
ATOM 641 O O . ALA A 1 81 ? 11.196 2.434 -10.405 1.00 86.25 81 ALA A O 1
ATOM 642 N N . ASP A 1 82 ? 10.967 4.532 -9.619 1.00 85.88 82 ASP A N 1
ATOM 643 C CA . ASP A 1 82 ? 11.846 4.378 -8.457 1.00 85.88 82 ASP A CA 1
ATOM 644 C C . ASP A 1 82 ? 11.313 3.365 -7.442 1.00 85.88 82 ASP A C 1
ATOM 646 O O . ASP A 1 82 ? 12.035 2.456 -7.043 1.00 85.88 82 ASP A O 1
ATOM 650 N N . GLU A 1 83 ? 10.028 3.444 -7.096 1.00 87.38 83 GLU A N 1
ATOM 651 C CA . GLU A 1 83 ? 9.371 2.524 -6.156 1.00 87.38 83 GLU A CA 1
ATOM 652 C C . GLU A 1 83 ? 9.359 1.087 -6.703 1.00 87.38 83 GLU A C 1
ATOM 654 O O . GLU A 1 83 ? 9.663 0.132 -5.988 1.00 87.38 83 GLU A O 1
ATOM 659 N N . ARG A 1 84 ? 9.106 0.917 -8.008 1.00 86.81 84 ARG A N 1
ATOM 660 C CA . ARG A 1 84 ? 9.222 -0.376 -8.705 1.00 86.81 84 ARG A CA 1
ATOM 661 C C . ARG A 1 84 ? 10.647 -0.905 -8.670 1.00 86.81 84 ARG A C 1
ATOM 663 O O . ARG A 1 84 ? 10.851 -2.106 -8.500 1.00 86.81 84 ARG A O 1
ATOM 670 N N . LYS A 1 85 ? 11.636 -0.032 -8.865 1.00 86.31 85 LYS A N 1
ATOM 671 C CA . LYS A 1 85 ? 13.053 -0.396 -8.798 1.00 86.31 85 LYS A CA 1
ATOM 672 C C . LYS A 1 85 ? 13.439 -0.794 -7.374 1.00 86.31 85 LYS A C 1
ATOM 674 O O . LYS A 1 85 ? 14.183 -1.754 -7.209 1.00 86.31 85 LYS A O 1
ATOM 679 N N . GLN A 1 86 ? 12.930 -0.103 -6.359 1.00 86.38 86 GLN A N 1
ATOM 680 C CA . GLN A 1 86 ? 13.131 -0.440 -4.952 1.00 86.38 86 GLN A CA 1
ATOM 681 C C . GLN A 1 86 ? 12.506 -1.798 -4.616 1.00 86.38 86 GLN A C 1
ATOM 683 O O . GLN A 1 86 ? 13.201 -2.661 -4.089 1.00 86.38 86 GLN A O 1
ATOM 688 N N . TYR A 1 87 ? 11.254 -2.032 -5.016 1.00 85.94 87 TYR A N 1
ATOM 689 C CA . TYR A 1 87 ? 10.577 -3.319 -4.843 1.00 85.94 87 TYR A CA 1
ATOM 690 C C . TYR A 1 87 ? 11.340 -4.470 -5.507 1.00 85.94 87 TYR A C 1
ATOM 692 O O . TYR A 1 87 ? 11.587 -5.495 -4.882 1.00 85.94 87 TYR A O 1
ATOM 700 N N . ARG A 1 88 ? 11.787 -4.290 -6.757 1.00 85.31 88 ARG A N 1
ATOM 701 C CA . ARG A 1 88 ? 12.598 -5.297 -7.461 1.00 85.31 88 ARG A CA 1
ATOM 702 C C . ARG A 1 88 ? 13.948 -5.547 -6.809 1.00 85.31 88 ARG A C 1
ATOM 704 O O . ARG A 1 88 ? 14.428 -6.663 -6.896 1.00 85.31 88 ARG A O 1
ATOM 711 N N . GLN A 1 89 ? 14.578 -4.528 -6.227 1.00 85.44 89 GLN A N 1
ATOM 712 C CA . GLN A 1 89 ? 15.854 -4.685 -5.528 1.00 85.44 89 GLN A CA 1
ATOM 713 C C . GLN A 1 89 ? 15.677 -5.417 -4.198 1.00 85.44 89 GLN A C 1
ATOM 715 O O . GLN A 1 89 ? 16.471 -6.299 -3.900 1.00 85.44 89 GLN A O 1
ATOM 720 N N . ALA A 1 90 ? 14.628 -5.097 -3.438 1.00 82.50 90 ALA A N 1
ATOM 721 C CA . ALA A 1 90 ? 14.318 -5.787 -2.188 1.00 82.50 90 ALA A CA 1
ATOM 722 C C . ALA A 1 90 ? 13.911 -7.248 -2.426 1.00 82.50 90 ALA A C 1
ATOM 724 O O . ALA A 1 90 ? 14.347 -8.133 -1.701 1.00 82.50 90 ALA A O 1
ATOM 725 N N . ASN A 1 91 ? 13.144 -7.504 -3.492 1.00 79.62 91 ASN A N 1
ATOM 726 C CA . ASN A 1 91 ? 12.766 -8.850 -3.933 1.00 79.62 91 ASN A CA 1
ATOM 727 C C . ASN A 1 91 ? 13.745 -9.471 -4.918 1.00 79.62 91 ASN A C 1
ATOM 729 O O . ASN A 1 91 ? 13.445 -10.498 -5.534 1.00 79.62 91 ASN A O 1
ATOM 733 N N . ARG A 1 92 ? 14.929 -8.875 -5.077 1.00 69.44 92 ARG A N 1
ATOM 734 C CA . ARG A 1 92 ? 16.011 -9.524 -5.793 1.00 69.44 92 ARG A CA 1
ATOM 735 C C . ARG A 1 92 ? 16.471 -10.658 -4.891 1.00 69.44 92 ARG A C 1
ATOM 737 O O . ARG A 1 92 ? 17.368 -10.484 -4.070 1.00 69.44 92 ARG A O 1
A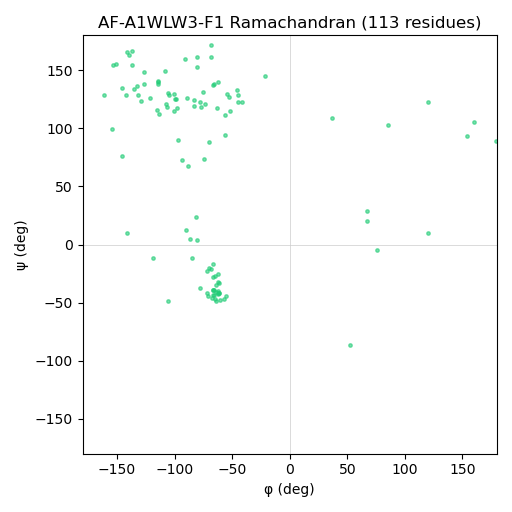TOM 744 N N . ARG A 1 93 ? 15.842 -11.830 -5.036 1.00 50.81 93 ARG A N 1
ATOM 745 C CA . ARG A 1 93 ? 16.477 -13.083 -4.627 1.00 50.81 93 ARG A CA 1
ATOM 746 C C . ARG A 1 93 ? 17.909 -13.005 -5.172 1.00 50.81 93 ARG A C 1
ATOM 748 O O . ARG A 1 93 ? 18.054 -12.621 -6.340 1.00 50.81 93 ARG A O 1
ATOM 755 N N . PRO A 1 94 ? 18.960 -13.315 -4.391 1.00 46.53 94 PRO A N 1
ATOM 756 C CA . PRO A 1 94 ? 20.180 -13.753 -5.038 1.00 46.53 94 PRO A CA 1
ATOM 757 C C . PRO A 1 94 ? 19.719 -14.875 -5.965 1.00 46.53 94 PRO A C 1
ATOM 759 O O . PRO A 1 94 ? 19.100 -15.839 -5.510 1.00 46.53 94 PRO A O 1
ATOM 762 N N . GLU A 1 95 ? 19.859 -14.656 -7.270 1.00 44.38 95 GLU A N 1
ATOM 763 C CA . GLU A 1 95 ? 19.738 -15.734 -8.233 1.00 44.38 95 GLU A CA 1
ATOM 764 C C . GLU A 1 95 ? 20.547 -16.888 -7.643 1.00 44.38 95 GLU A C 1
ATOM 766 O O . GLU A 1 95 ? 21.710 -16.700 -7.268 1.00 44.38 95 GLU A O 1
ATOM 771 N N . GLU A 1 96 ? 19.895 -18.035 -7.442 1.00 41.91 96 GLU A N 1
ATOM 772 C CA . GLU A 1 96 ? 20.618 -19.272 -7.178 1.00 41.91 96 GLU A CA 1
ATOM 773 C C . GLU A 1 96 ? 21.769 -19.320 -8.188 1.00 41.91 96 GLU A C 1
ATOM 775 O O . GLU A 1 96 ? 21.524 -19.045 -9.371 1.00 41.91 96 GLU A O 1
ATOM 780 N N . PRO A 1 97 ? 23.021 -19.544 -7.744 1.00 42.59 97 PRO A N 1
ATOM 781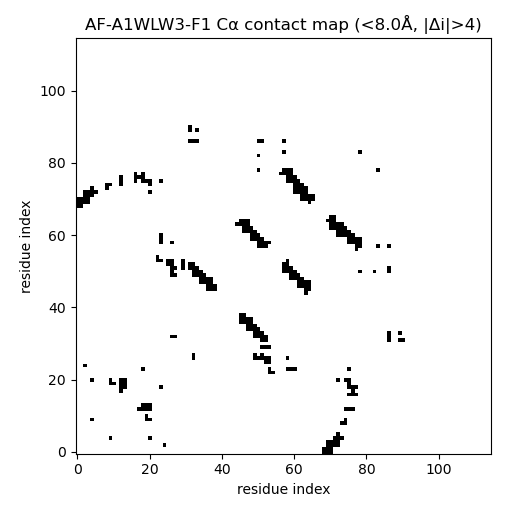 C CA . PRO A 1 97 ? 24.150 -19.511 -8.652 1.00 42.59 97 PRO A CA 1
ATOM 782 C C . PRO A 1 97 ? 23.835 -20.447 -9.808 1.00 42.59 97 PRO A C 1
ATOM 784 O O . PRO A 1 97 ? 23.430 -21.592 -9.594 1.00 42.59 97 PRO A O 1
ATOM 787 N N . ALA A 1 98 ? 23.957 -19.907 -11.021 1.00 45.25 98 ALA A N 1
ATOM 788 C CA . ALA A 1 98 ? 23.757 -20.634 -12.254 1.00 45.25 98 ALA A CA 1
ATOM 789 C C . ALA A 1 98 ? 24.390 -22.021 -12.122 1.00 45.25 98 ALA A C 1
ATOM 791 O O . ALA A 1 98 ? 25.583 -22.140 -11.832 1.00 45.25 98 ALA A O 1
ATOM 792 N N . ALA A 1 99 ? 23.583 -23.060 -12.320 1.00 51.31 99 ALA A N 1
ATOM 793 C CA . ALA A 1 99 ? 24.086 -24.392 -12.581 1.00 51.31 99 ALA A CA 1
ATOM 794 C C . ALA A 1 99 ? 25.005 -24.305 -13.810 1.00 51.31 99 ALA A C 1
ATOM 796 O O . ALA A 1 99 ? 24.552 -24.308 -14.951 1.00 51.31 99 ALA A O 1
ATOM 797 N N . SER A 1 100 ? 26.301 -24.155 -13.564 1.00 49.00 100 SER A N 1
ATOM 798 C CA . SER A 1 100 ? 27.351 -24.158 -14.570 1.00 49.00 100 SER A CA 1
ATOM 799 C C . SER A 1 100 ? 28.585 -24.789 -13.950 1.00 49.00 100 SER A C 1
ATOM 801 O O . SER A 1 100 ? 29.497 -24.094 -13.520 1.00 49.00 100 SER A O 1
ATOM 803 N N . ASP A 1 101 ? 28.561 -26.112 -13.831 1.00 41.06 101 ASP A N 1
ATOM 804 C CA . ASP A 1 101 ? 29.478 -26.975 -14.583 1.00 41.06 101 ASP A CA 1
ATOM 805 C C . ASP A 1 101 ? 29.193 -28.435 -14.196 1.00 41.06 101 ASP A C 1
ATOM 807 O O . ASP A 1 101 ? 29.738 -28.986 -13.245 1.00 41.06 101 ASP A O 1
ATOM 811 N N . CYS A 1 102 ? 28.269 -29.070 -14.916 1.00 41.00 102 CYS A N 1
ATOM 812 C CA . CYS A 1 102 ? 28.266 -30.524 -15.035 1.00 41.00 102 CYS A CA 1
ATOM 813 C C . CYS A 1 102 ? 29.036 -30.866 -16.307 1.00 41.00 102 CYS A C 1
ATOM 815 O O . CYS A 1 102 ? 28.436 -31.253 -17.310 1.00 41.00 102 CYS A O 1
ATOM 817 N N . ARG A 1 103 ? 30.363 -30.710 -16.290 1.00 44.19 103 ARG A N 1
ATOM 818 C CA . ARG A 1 103 ? 31.216 -31.416 -17.239 1.00 44.19 103 ARG A CA 1
ATOM 819 C C . ARG A 1 103 ? 31.751 -32.667 -16.557 1.00 44.19 103 ARG A C 1
ATOM 821 O O . ARG A 1 103 ? 32.791 -32.673 -15.910 1.00 44.19 103 ARG A O 1
ATOM 828 N N . ALA A 1 104 ? 30.989 -33.747 -16.704 1.00 49.75 104 ALA A N 1
ATOM 829 C CA . ALA A 1 104 ? 31.573 -35.077 -16.694 1.00 49.75 104 ALA A CA 1
ATOM 830 C C . ALA A 1 104 ? 32.681 -35.108 -17.752 1.00 49.75 104 ALA A C 1
ATOM 832 O O . ALA A 1 104 ? 32.389 -34.684 -18.861 1.00 49.75 104 ALA A O 1
ATOM 833 N N . GLU A 1 105 ? 33.890 -35.563 -17.406 1.00 42.78 105 GLU A N 1
ATOM 834 C CA . GLU A 1 105 ? 34.696 -36.555 -18.143 1.00 42.78 105 GLU A CA 1
ATOM 835 C C . GLU A 1 105 ? 35.762 -37.120 -17.188 1.00 42.78 105 GLU A C 1
ATOM 837 O O . GLU A 1 105 ? 36.437 -36.390 -16.465 1.00 42.78 105 GLU A O 1
ATOM 842 N N . GLY A 1 106 ? 35.839 -38.449 -17.119 1.00 49.06 106 GLY A N 1
ATOM 843 C CA . GLY A 1 106 ? 36.673 -39.173 -16.170 1.00 49.06 106 GLY A CA 1
ATOM 844 C C . GLY A 1 106 ? 38.153 -39.282 -16.547 1.00 49.06 106 GLY A C 1
ATOM 845 O O . GLY A 1 106 ? 38.539 -39.203 -17.707 1.00 49.06 106 GLY A O 1
ATOM 846 N N . ALA A 1 107 ? 38.960 -39.580 -15.531 1.00 43.88 107 ALA A N 1
ATOM 847 C CA . ALA A 1 107 ? 40.242 -40.284 -15.607 1.00 43.88 107 ALA A CA 1
ATOM 848 C C . ALA A 1 107 ? 40.434 -40.945 -14.226 1.00 43.88 107 ALA A C 1
ATOM 850 O O . ALA A 1 107 ? 40.556 -40.256 -13.221 1.00 43.88 107 ALA A O 1
ATOM 851 N N . ILE A 1 108 ? 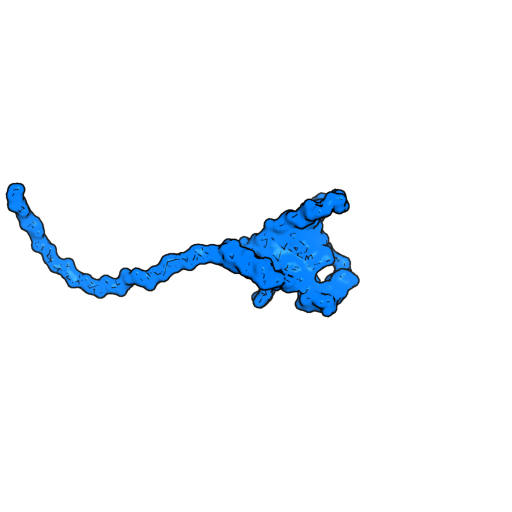40.156 -42.237 -14.030 1.00 46.72 108 ILE A N 1
ATOM 852 C CA . ILE A 1 108 ? 41.054 -43.380 -14.280 1.00 46.72 108 ILE A CA 1
ATOM 853 C C . ILE A 1 108 ? 42.516 -43.050 -13.940 1.00 46.72 108 ILE A C 1
ATOM 855 O O . ILE A 1 108 ? 43.179 -42.359 -14.705 1.00 46.72 108 ILE A O 1
ATOM 859 N N . GLY A 1 109 ? 43.049 -43.630 -12.855 1.00 37.50 109 GLY A N 1
ATOM 860 C CA . GLY A 1 109 ? 44.504 -43.752 -12.690 1.00 37.50 109 GLY A CA 1
ATOM 861 C C . GLY A 1 109 ? 45.021 -43.844 -11.257 1.00 37.50 109 GLY A C 1
ATOM 862 O O . GLY A 1 109 ? 45.311 -42.836 -10.630 1.00 37.50 109 GLY A O 1
ATOM 863 N N . CYS A 1 110 ? 45.194 -45.068 -10.763 1.00 40.44 110 CYS A N 1
ATOM 864 C CA . CYS A 1 110 ? 45.832 -45.411 -9.491 1.00 40.44 110 CYS A CA 1
ATOM 865 C C . CYS A 1 110 ? 47.355 -45.146 -9.436 1.00 40.44 110 CYS A C 1
ATOM 867 O O . CYS A 1 110 ? 48.027 -45.222 -10.467 1.00 40.44 110 CYS A O 1
ATOM 869 N N . ARG A 1 111 ? 47.857 -45.078 -8.182 1.00 44.38 111 ARG A N 1
ATOM 870 C CA . ARG A 1 111 ? 49.210 -45.360 -7.610 1.00 44.38 111 ARG A CA 1
ATOM 871 C C . ARG A 1 111 ? 49.806 -44.116 -6.929 1.00 44.38 111 ARG A C 1
ATOM 873 O O . ARG A 1 111 ? 49.907 -43.082 -7.561 1.00 44.38 111 ARG A O 1
ATOM 880 N N . GLY A 1 112 ? 50.184 -44.097 -5.648 1.00 44.19 112 GLY A N 1
ATOM 881 C CA . GLY A 1 112 ? 50.669 -45.166 -4.771 1.00 44.19 112 GLY A CA 1
ATOM 882 C C . GLY A 1 112 ? 52.177 -45.343 -4.961 1.00 44.19 112 GLY A C 1
ATOM 883 O O . GLY A 1 112 ? 52.573 -45.944 -5.953 1.00 44.19 112 GLY A O 1
ATOM 884 N N . GLY A 1 113 ? 53.003 -44.841 -4.036 1.00 43.03 113 GLY A N 1
ATOM 885 C CA . GLY A 1 113 ? 54.444 -45.121 -4.038 1.00 43.03 113 GLY A CA 1
ATOM 886 C C . GLY A 1 113 ? 55.301 -44.138 -3.240 1.00 43.03 113 GLY A C 1
ATOM 887 O O . GLY A 1 113 ? 55.535 -43.025 -3.686 1.00 43.03 113 GLY A O 1
ATOM 888 N N . HIS A 1 114 ? 55.751 -44.612 -2.078 1.00 40.00 114 HIS A N 1
ATOM 889 C CA . HIS A 1 114 ? 56.906 -44.197 -1.274 1.00 40.00 114 HIS A CA 1
ATOM 890 C C . HIS A 1 114 ? 58.036 -43.425 -1.983 1.00 40.00 114 HIS A C 1
ATOM 892 O O . HIS A 1 114 ? 58.481 -43.826 -3.059 1.00 40.00 114 HIS A O 1
ATOM 898 N N . ALA A 1 115 ? 58.635 -42.491 -1.240 1.00 46.53 115 ALA A N 1
ATOM 899 C CA . ALA A 1 115 ? 60.079 -42.471 -0.99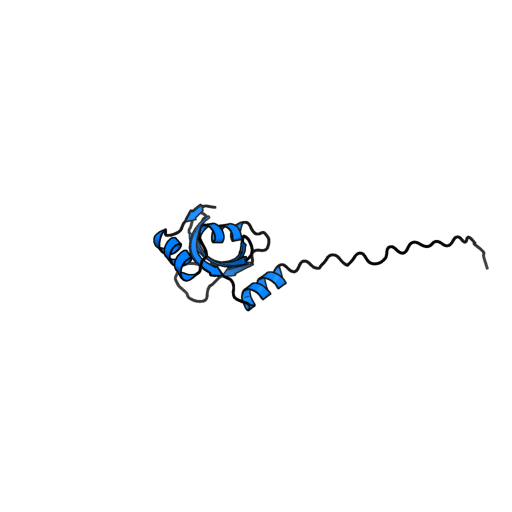3 1.00 46.53 115 ALA A CA 1
ATOM 900 C C . ALA A 1 115 ? 60.338 -41.931 0.420 1.00 46.53 115 ALA A C 1
ATOM 902 O O . ALA A 1 115 ? 59.728 -40.891 0.757 1.00 46.53 115 ALA A O 1
#

Foldseek 3Di:
DAEAEDPVQQVVQCVPAVDGVVQVVVQVVAPLKDKDFPPVDPPVFTKIWIWGDGDHFTKIWIWGADDPRYIYTDHMHGDDPVSVVVSCVSPPDVPPPPPPDPDDDDDDDDDDDDD

Sequence (115 aa):
MELEWDAGKAARNLNEHGVSFEDAALVFYDPGRIEACDGREDYGEDRWATIGFAHSAVLYVVYTVRRGQTIRLISARKANADERKQYRQANRRPEEPAASDCRAEGAIGCRGGHA